Protein AF-A0A8S9PU85-F1 (afdb_monomer_lite)

Radius of gyration: 15.25 Å; chains: 1; 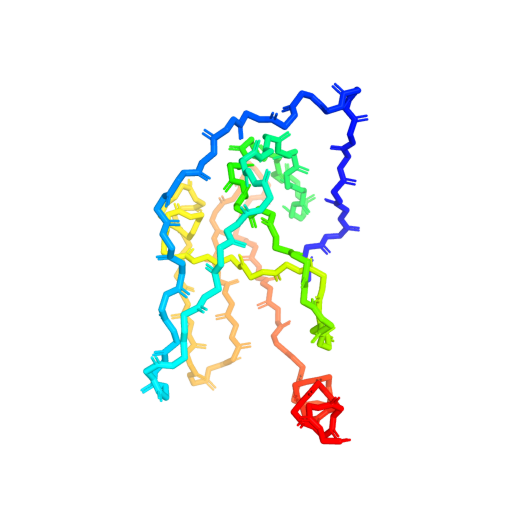bounding box: 38×25×40 Å

Secondary structure (DSSP, 8-state):
---EEE-SS---B-----EE-TTS-EE---EEEEEEEEETTEEEEEEEEE-----SSS----HHHHHHTT-EEETTTTEEEEEETTEEEEEEP-HHHHHHHHHTT-

Sequence (106 aa):
MLRSLKQPIPMINQEITSLTSFEGKSIRPLGIILLTTRTHDLELKTEFTVVSHPMPFNATVGRPWLHQMRAVPSVYYQCVKFLSSTGEKTILGSQKQARACYMSEF

Foldseek 3Di:
DQPDWDDDPWDFADDQDWDADPVRDTFGFPGKTFIWTDDPPDTDTDIATHGPDDALDDGDDDPVVCVVQVWDQDPVQQWIWGADPVGIDIDHDDPVSVVVRVVVVD

pLDDT: mean 87.57, std 12.17, range [47.47, 97.31]

Structure (mmCIF, N/CA/C/O backbone):
data_AF-A0A8S9PU85-F1
#
_entry.id   AF-A0A8S9PU85-F1
#
loop_
_atom_site.group_PDB
_atom_site.id
_atom_site.type_symbol
_atom_site.label_atom_id
_atom_site.label_alt_id
_atom_site.label_comp_id
_atom_site.label_asym_id
_atom_site.label_entity_id
_atom_site.label_seq_id
_atom_site.pdbx_PDB_ins_code
_atom_site.Cartn_x
_atom_site.Cartn_y
_atom_site.Cartn_z
_atom_site.occupancy
_atom_site.B_iso_or_equiv
_atom_site.auth_seq_id
_atom_site.auth_comp_id
_atom_site.auth_asym_id
_atom_site.auth_atom_id
_atom_site.pdbx_PDB_model_num
ATOM 1 N N . MET A 1 1 ? -3.732 8.006 0.388 1.00 47.47 1 MET A N 1
ATOM 2 C CA . MET A 1 1 ? -2.367 7.947 -0.160 1.00 47.47 1 MET A CA 1
ATOM 3 C C . MET A 1 1 ? -1.408 7.709 0.996 1.00 47.47 1 MET A C 1
ATOM 5 O O . MET A 1 1 ? -1.615 8.324 2.041 1.00 47.47 1 MET A O 1
ATOM 9 N N . LEU A 1 2 ? -0.422 6.820 0.838 1.00 53.00 2 LEU A N 1
ATOM 10 C CA . LEU A 1 2 ? 0.744 6.768 1.730 1.00 53.00 2 LEU A CA 1
ATOM 11 C C . LEU A 1 2 ? 1.359 8.168 1.753 1.00 53.00 2 LEU A C 1
ATOM 13 O O . LEU A 1 2 ? 1.678 8.705 0.695 1.00 53.00 2 LEU A O 1
ATOM 17 N N . ARG A 1 3 ? 1.414 8.804 2.927 1.00 50.44 3 ARG A N 1
ATOM 18 C CA . ARG A 1 3 ? 1.783 10.228 3.013 1.00 50.44 3 ARG A CA 1
ATOM 19 C C . ARG A 1 3 ? 3.290 10.442 3.064 1.00 50.44 3 ARG A C 1
ATOM 21 O O . ARG A 1 3 ? 3.747 11.533 2.751 1.00 50.44 3 ARG A O 1
ATOM 28 N N . SER A 1 4 ? 4.052 9.440 3.497 1.00 53.50 4 SER A N 1
ATOM 29 C CA . SER A 1 4 ? 5.503 9.544 3.631 1.00 53.50 4 SER A CA 1
ATOM 30 C C . SER A 1 4 ? 6.138 8.164 3.814 1.00 53.50 4 SER A C 1
ATOM 32 O O . SER A 1 4 ? 5.572 7.304 4.496 1.00 53.50 4 SER A O 1
ATOM 34 N N . LEU A 1 5 ? 7.318 7.992 3.215 1.00 61.47 5 LEU A N 1
ATOM 35 C CA . LEU A 1 5 ? 8.297 6.955 3.531 1.00 61.47 5 LEU A CA 1
ATOM 36 C C . LEU A 1 5 ? 9.443 7.662 4.267 1.00 61.47 5 LEU A C 1
ATOM 38 O O . LEU A 1 5 ? 10.042 8.584 3.716 1.00 61.47 5 LEU A O 1
ATOM 42 N N . LYS A 1 6 ? 9.721 7.286 5.519 1.00 58.25 6 LYS A N 1
ATOM 43 C CA . LYS A 1 6 ? 10.873 7.810 6.277 1.00 58.25 6 LYS A CA 1
ATOM 44 C C . LYS A 1 6 ? 12.030 6.808 6.219 1.00 58.25 6 LYS A C 1
ATOM 46 O O . LYS A 1 6 ? 11.783 5.608 6.327 1.00 58.25 6 LYS A O 1
ATOM 51 N N . GLN A 1 7 ? 13.268 7.292 6.097 1.00 58.66 7 GLN A N 1
ATOM 52 C CA . GLN A 1 7 ? 14.486 6.469 6.072 1.00 58.66 7 GLN A CA 1
ATOM 53 C C . GLN A 1 7 ? 15.388 6.763 7.287 1.00 58.66 7 GLN A C 1
ATOM 55 O O . GLN A 1 7 ? 15.784 7.912 7.471 1.00 58.66 7 GLN A O 1
ATOM 60 N N . PRO A 1 8 ? 15.776 5.760 8.094 1.00 52.38 8 PRO A N 1
ATOM 61 C CA . PRO A 1 8 ? 17.141 5.656 8.606 1.00 52.38 8 PRO A CA 1
ATOM 62 C C . PRO A 1 8 ? 18.053 5.128 7.481 1.00 52.38 8 PRO A C 1
ATOM 64 O O . PRO A 1 8 ? 17.545 4.538 6.530 1.00 52.38 8 PRO A O 1
ATOM 67 N N . ILE A 1 9 ? 19.372 5.346 7.563 1.00 53.31 9 ILE A N 1
ATOM 68 C CA . ILE A 1 9 ? 20.373 4.916 6.558 1.00 53.31 9 ILE A CA 1
ATOM 69 C C . ILE A 1 9 ? 20.052 3.485 6.079 1.00 53.31 9 ILE A C 1
ATOM 71 O O . ILE A 1 9 ? 20.161 2.553 6.881 1.00 53.31 9 ILE A O 1
ATOM 75 N N . PRO A 1 10 ? 19.591 3.281 4.832 1.00 66.44 10 PRO A N 1
ATOM 76 C CA . PRO A 1 10 ? 19.012 1.997 4.482 1.00 66.44 10 PRO A CA 1
ATOM 77 C C . PRO A 1 10 ? 20.103 1.008 4.088 1.00 66.44 10 PRO A C 1
ATOM 79 O O . PRO A 1 10 ? 20.750 1.156 3.054 1.00 66.44 10 PRO A O 1
ATOM 82 N N . MET A 1 11 ? 20.276 -0.038 4.896 1.00 71.19 11 MET A N 1
ATOM 83 C CA . MET A 1 11 ? 20.924 -1.258 4.426 1.00 71.19 11 MET A CA 1
ATOM 84 C C . MET A 1 11 ? 19.957 -1.956 3.474 1.00 71.19 11 MET A C 1
ATOM 86 O O . MET A 1 11 ? 18.891 -2.416 3.884 1.00 71.19 11 MET A O 1
ATOM 90 N N . ILE A 1 12 ? 20.312 -1.976 2.192 1.00 83.50 12 ILE A N 1
ATOM 91 C CA . ILE A 1 12 ? 19.625 -2.794 1.200 1.00 83.50 12 ILE A CA 1
ATOM 92 C C . ILE A 1 12 ? 20.197 -4.204 1.327 1.00 83.50 12 ILE A C 1
ATOM 94 O O . ILE A 1 12 ? 21.372 -4.432 1.039 1.00 83.50 12 ILE A O 1
ATOM 98 N N . ASN A 1 13 ? 19.371 -5.137 1.788 1.00 86.75 13 ASN A N 1
ATOM 99 C CA . ASN A 1 13 ? 19.748 -6.540 1.897 1.00 86.75 13 ASN A CA 1
ATOM 100 C C . ASN A 1 13 ? 19.645 -7.208 0.524 1.00 86.75 13 ASN A C 1
ATOM 102 O O . ASN A 1 13 ? 18.769 -6.862 -0.271 1.00 86.75 13 ASN A O 1
ATOM 106 N N . GLN A 1 14 ? 20.527 -8.167 0.242 1.00 84.31 14 GLN A N 1
ATOM 107 C CA . GLN A 1 14 ? 20.498 -8.890 -1.028 1.00 84.31 14 GLN A CA 1
ATOM 108 C C . GLN A 1 14 ? 19.197 -9.685 -1.168 1.00 84.31 14 GLN A C 1
ATOM 110 O O . GLN A 1 14 ? 18.826 -10.443 -0.279 1.00 84.31 14 GLN A O 1
ATOM 115 N N . GLU A 1 15 ? 18.547 -9.529 -2.318 1.00 89.19 15 GLU A N 1
ATOM 116 C CA . GLU A 1 15 ? 17.394 -10.318 -2.737 1.00 89.19 15 GLU A CA 1
ATOM 117 C C . GLU A 1 15 ? 17.697 -10.859 -4.130 1.00 89.19 15 GLU A C 1
ATOM 119 O O . GLU A 1 15 ? 18.113 -10.110 -5.013 1.00 89.19 15 GLU A O 1
ATOM 124 N N . ILE A 1 16 ? 17.547 -12.168 -4.316 1.00 86.31 16 ILE A N 1
ATOM 125 C CA . ILE A 1 16 ? 17.941 -12.855 -5.558 1.00 86.31 16 ILE A CA 1
ATOM 126 C C . ILE A 1 16 ? 16.693 -13.327 -6.318 1.00 86.31 16 ILE A C 1
ATOM 128 O O . ILE A 1 16 ? 16.748 -13.606 -7.521 1.00 86.31 16 ILE A O 1
ATOM 132 N N . THR A 1 17 ? 15.539 -13.366 -5.645 1.00 92.50 17 THR A N 1
ATOM 133 C CA . THR A 1 17 ? 14.272 -13.769 -6.248 1.00 92.50 17 THR A CA 1
ATOM 134 C C . THR A 1 17 ? 13.843 -12.735 -7.277 1.00 92.50 17 THR A C 1
ATOM 136 O O . THR A 1 17 ? 13.619 -11.568 -6.964 1.00 92.50 17 THR A O 1
ATOM 139 N N . SER A 1 18 ? 13.730 -13.155 -8.535 1.00 90.75 18 SER A N 1
ATOM 140 C CA . SER A 1 18 ? 13.321 -12.243 -9.601 1.00 90.75 18 SER A CA 1
ATOM 141 C C . SER A 1 18 ? 11.822 -11.951 -9.536 1.00 90.75 18 SER A C 1
ATOM 143 O O . SER A 1 18 ? 11.010 -12.836 -9.265 1.00 90.75 18 SER A O 1
ATOM 145 N N . LEU A 1 19 ? 11.448 -10.707 -9.825 1.00 91.19 19 LEU A N 1
ATOM 146 C CA . LEU A 1 19 ? 10.055 -10.288 -9.916 1.00 91.19 19 LEU A CA 1
ATOM 147 C C . LEU A 1 19 ? 9.556 -10.518 -11.338 1.00 91.19 19 LEU A C 1
ATOM 149 O O . LEU A 1 19 ? 10.038 -9.888 -12.278 1.00 91.19 19 LEU A O 1
ATOM 153 N N . THR A 1 20 ? 8.587 -11.418 -11.485 1.00 91.69 20 THR A N 1
ATOM 154 C CA . THR A 1 20 ? 7.987 -11.746 -12.782 1.00 91.69 20 THR A CA 1
ATOM 155 C C . THR A 1 20 ? 6.660 -11.014 -12.941 1.00 91.69 20 THR A C 1
ATOM 157 O O . THR A 1 20 ? 5.766 -11.132 -12.105 1.00 91.69 20 THR A O 1
ATOM 160 N N . SER A 1 21 ? 6.548 -10.235 -14.012 1.00 88.38 21 SER A N 1
ATOM 161 C CA . SER A 1 21 ? 5.325 -9.540 -14.414 1.00 88.38 21 SER A CA 1
ATOM 162 C C . SER A 1 21 ? 4.318 -10.494 -15.063 1.00 88.38 21 SER A C 1
ATOM 164 O O . SER A 1 21 ? 4.668 -11.586 -15.509 1.00 88.38 21 SER A O 1
ATOM 166 N N . PHE A 1 22 ? 3.066 -10.050 -15.187 1.00 85.81 22 PHE A N 1
ATOM 167 C CA . PHE A 1 22 ? 2.023 -10.802 -15.894 1.00 85.81 22 PHE A CA 1
ATOM 168 C C . PHE A 1 22 ? 2.327 -11.022 -17.383 1.00 85.81 22 PHE A C 1
ATOM 170 O O . PHE A 1 22 ? 1.841 -11.984 -17.966 1.00 85.81 22 PHE A O 1
ATOM 177 N N . GLU A 1 23 ? 3.163 -10.176 -17.986 1.00 90.00 23 GLU A N 1
ATOM 178 C CA . GLU A 1 23 ? 3.618 -10.316 -19.375 1.00 90.00 23 GLU A CA 1
ATOM 179 C C . GLU A 1 23 ? 4.786 -11.308 -19.527 1.00 90.00 23 GLU A C 1
ATOM 181 O O . GLU A 1 23 ? 5.363 -11.432 -20.604 1.00 90.00 23 GLU A O 1
ATOM 186 N N . GLY A 1 24 ? 5.204 -11.975 -18.445 1.00 90.31 24 GLY A N 1
ATOM 187 C CA . GLY A 1 24 ? 6.338 -12.903 -18.445 1.00 90.31 24 GLY A CA 1
ATOM 188 C C . GLY A 1 24 ? 7.712 -12.224 -18.425 1.00 90.31 24 GLY A C 1
ATOM 189 O O . GLY A 1 24 ? 8.732 -12.908 -18.351 1.00 90.31 24 GLY A O 1
ATOM 190 N N . LYS A 1 25 ? 7.777 -10.886 -18.434 1.00 89.62 25 LYS A N 1
ATOM 191 C CA . LYS A 1 25 ? 9.034 -10.152 -18.220 1.00 89.62 25 LYS A CA 1
ATOM 192 C C . LYS A 1 25 ? 9.469 -10.312 -16.769 1.00 89.62 25 LYS A C 1
ATOM 194 O O . LYS A 1 25 ? 8.650 -10.133 -15.866 1.00 89.62 25 LYS A O 1
ATOM 199 N N . SER A 1 26 ? 10.747 -10.596 -16.552 1.00 91.88 26 SER A N 1
ATOM 200 C CA . SER A 1 26 ? 11.331 -10.777 -15.225 1.00 91.88 26 SER A CA 1
ATOM 201 C C . SER A 1 26 ? 12.394 -9.717 -14.955 1.00 91.88 26 SER A C 1
ATOM 203 O O . SER A 1 26 ? 13.265 -9.483 -15.791 1.00 91.88 26 SER A O 1
ATOM 205 N N . ILE A 1 27 ? 12.343 -9.093 -13.780 1.00 91.31 27 ILE A N 1
ATOM 206 C CA . ILE A 1 27 ? 13.294 -8.069 -13.338 1.00 91.31 27 ILE A CA 1
ATOM 207 C C . ILE A 1 27 ? 14.030 -8.587 -12.108 1.00 91.31 27 ILE A C 1
ATOM 209 O O . ILE A 1 27 ? 13.419 -9.084 -11.159 1.00 91.31 27 ILE A O 1
ATOM 213 N N . ARG A 1 28 ? 15.358 -8.458 -12.118 1.00 92.62 28 ARG A N 1
ATOM 214 C CA . ARG A 1 28 ? 16.175 -8.727 -10.934 1.00 92.62 28 ARG A CA 1
ATOM 215 C C . ARG A 1 28 ? 16.072 -7.543 -9.972 1.00 92.62 28 ARG A C 1
ATOM 217 O O . ARG A 1 28 ? 16.309 -6.411 -10.402 1.00 92.62 28 ARG A O 1
ATOM 224 N N . PRO A 1 29 ? 15.714 -7.769 -8.702 1.00 93.62 29 PR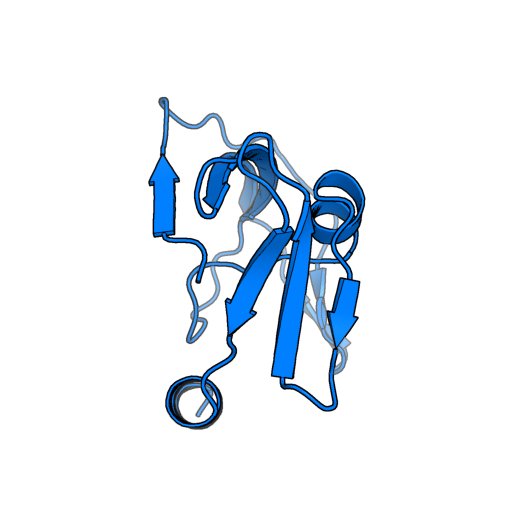O A N 1
ATOM 225 C CA . PRO A 1 29 ? 15.679 -6.693 -7.730 1.00 93.62 29 PRO A CA 1
ATOM 226 C C . PRO A 1 29 ? 17.093 -6.224 -7.371 1.00 93.62 29 PRO A C 1
ATOM 228 O O . PRO A 1 29 ? 18.064 -6.969 -7.471 1.00 93.62 29 PRO A O 1
ATOM 231 N N . LEU A 1 30 ? 17.192 -4.970 -6.936 1.00 92.69 30 LEU A N 1
ATOM 232 C CA . LEU A 1 30 ? 18.390 -4.413 -6.309 1.00 92.69 30 LEU A CA 1
ATOM 233 C C . LEU A 1 30 ? 18.559 -4.915 -4.867 1.00 92.69 30 LEU A C 1
ATOM 235 O O . LEU A 1 30 ? 19.668 -4.901 -4.341 1.00 92.69 30 LEU A O 1
ATOM 239 N N . GLY A 1 31 ? 17.466 -5.343 -4.231 1.00 93.19 31 GLY A N 1
ATOM 240 C CA . GLY A 1 31 ? 17.460 -5.913 -2.889 1.00 93.19 31 GLY A CA 1
ATOM 241 C C . GLY A 1 31 ? 16.161 -5.639 -2.136 1.00 93.19 31 GLY A C 1
ATOM 242 O O . GLY A 1 31 ? 15.166 -5.223 -2.733 1.00 93.19 31 GLY A O 1
ATOM 243 N N . ILE A 1 32 ? 16.176 -5.845 -0.822 1.00 92.94 32 ILE A N 1
ATOM 244 C CA . ILE A 1 32 ? 15.083 -5.505 0.096 1.00 92.94 32 ILE A CA 1
ATOM 245 C C . ILE A 1 32 ? 15.500 -4.352 1.003 1.00 92.94 32 ILE A C 1
ATOM 247 O O . ILE A 1 32 ? 16.603 -4.330 1.545 1.00 92.94 32 ILE A O 1
ATOM 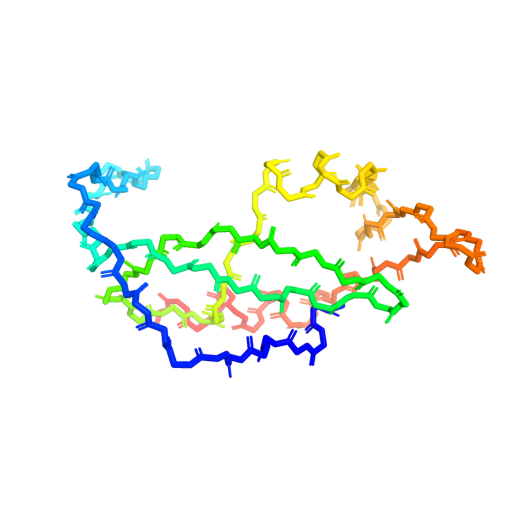251 N N . ILE A 1 33 ? 14.580 -3.413 1.202 1.00 92.94 33 ILE A N 1
ATOM 252 C CA . ILE A 1 33 ? 14.708 -2.295 2.132 1.00 92.94 33 ILE A CA 1
ATOM 253 C C . ILE A 1 33 ? 13.550 -2.312 3.132 1.00 92.94 33 ILE A C 1
ATOM 255 O O . ILE A 1 33 ? 12.392 -2.495 2.756 1.00 92.94 33 ILE A O 1
ATOM 259 N N . LEU A 1 34 ? 13.846 -2.077 4.410 1.00 91.81 34 LEU A N 1
ATOM 260 C CA . LEU A 1 34 ? 12.824 -1.878 5.436 1.00 91.81 34 LEU A CA 1
ATOM 261 C C . LEU A 1 34 ? 12.473 -0.388 5.532 1.00 91.81 34 LEU A C 1
ATOM 263 O O . LEU A 1 34 ? 13.308 0.425 5.928 1.00 91.81 34 LEU A O 1
ATOM 267 N N . LEU A 1 35 ? 11.235 -0.025 5.199 1.00 90.81 35 LEU A N 1
ATOM 268 C CA . LEU A 1 35 ? 10.748 1.355 5.265 1.00 90.81 35 LEU A CA 1
ATOM 269 C C . LEU A 1 35 ? 9.581 1.483 6.238 1.00 90.81 35 LEU A C 1
ATOM 271 O O . LEU A 1 35 ? 8.718 0.610 6.324 1.00 90.81 35 LEU A O 1
ATOM 275 N N . THR A 1 36 ? 9.510 2.616 6.935 1.00 91.31 36 THR A N 1
ATOM 276 C CA . THR A 1 36 ? 8.321 2.956 7.720 1.00 91.31 36 THR A CA 1
ATOM 277 C C . THR A 1 36 ? 7.278 3.594 6.809 1.00 91.31 36 THR A C 1
ATOM 279 O O . THR A 1 36 ? 7.466 4.707 6.311 1.00 91.31 36 THR A O 1
ATOM 282 N N . THR A 1 37 ? 6.158 2.903 6.613 1.00 90.06 37 THR A N 1
ATOM 283 C CA . THR A 1 37 ? 4.980 3.420 5.918 1.00 90.06 37 THR A CA 1
ATOM 284 C C . THR A 1 37 ? 4.075 4.143 6.902 1.00 90.06 37 THR A C 1
ATOM 286 O O . THR A 1 37 ? 3.575 3.517 7.839 1.00 90.06 37 THR A O 1
ATOM 289 N N . ARG A 1 38 ? 3.820 5.436 6.675 1.00 91.75 38 ARG A N 1
ATOM 290 C CA . ARG A 1 38 ? 2.855 6.205 7.470 1.00 91.75 38 ARG A CA 1
ATOM 291 C C . ARG A 1 38 ? 1.549 6.421 6.713 1.00 91.75 38 ARG A C 1
ATOM 293 O O . ARG A 1 38 ? 1.531 7.031 5.637 1.00 91.75 38 ARG A O 1
ATOM 300 N N . THR A 1 39 ? 0.447 5.992 7.322 1.00 91.69 39 THR A N 1
ATOM 301 C CA . THR A 1 39 ? -0.902 6.152 6.774 1.00 91.69 39 THR A CA 1
ATOM 302 C C . THR A 1 39 ? -1.856 6.637 7.854 1.00 91.69 39 THR A C 1
ATOM 304 O O . THR A 1 39 ? -2.133 5.921 8.808 1.00 91.69 39 THR A O 1
ATOM 307 N N . HIS A 1 40 ? -2.368 7.861 7.686 1.00 92.19 40 HIS A N 1
ATOM 308 C CA . HIS A 1 40 ? -3.092 8.579 8.742 1.00 92.19 40 HIS A CA 1
ATOM 309 C C . HIS A 1 40 ? -2.257 8.620 10.040 1.00 92.19 40 HIS A C 1
ATOM 311 O O . HIS A 1 40 ? -1.176 9.217 10.052 1.00 92.19 40 HIS A O 1
ATOM 317 N N . ASP A 1 41 ? -2.747 7.990 11.099 1.00 91.25 41 ASP A N 1
ATOM 318 C CA . ASP A 1 41 ? -2.162 7.882 12.435 1.00 91.25 41 ASP A CA 1
ATOM 319 C C . ASP A 1 41 ? -1.472 6.530 12.700 1.00 91.25 41 ASP A C 1
ATOM 321 O O . ASP A 1 41 ? -1.001 6.299 13.808 1.00 91.25 41 ASP A O 1
ATOM 325 N N . LEU A 1 42 ? -1.363 5.656 11.690 1.00 91.75 42 LEU A N 1
ATOM 326 C CA . LEU A 1 42 ? -0.618 4.397 11.777 1.00 91.75 42 LEU A CA 1
ATOM 327 C C . LEU A 1 42 ? 0.754 4.500 11.106 1.00 91.75 42 LEU A C 1
ATOM 329 O O . LEU A 1 42 ? 0.896 5.043 10.005 1.00 91.75 42 LEU A O 1
ATOM 333 N N . GLU A 1 43 ? 1.751 3.904 11.756 1.00 92.56 43 GLU A N 1
ATOM 334 C CA . GLU A 1 43 ? 3.084 3.665 11.209 1.00 92.56 43 GLU A CA 1
ATOM 335 C C . GLU A 1 43 ? 3.380 2.161 11.251 1.00 92.56 43 GLU A C 1
ATOM 337 O O . GLU A 1 43 ? 3.239 1.523 12.292 1.00 92.56 43 GLU A O 1
ATOM 342 N N . LEU A 1 44 ? 3.792 1.595 10.115 1.00 91.19 44 LEU A N 1
ATOM 343 C CA . LEU A 1 44 ? 4.192 0.191 9.997 1.00 91.19 44 LEU A CA 1
ATOM 344 C C . LEU A 1 44 ? 5.566 0.079 9.348 1.00 91.19 44 LEU A C 1
ATOM 346 O O . LEU A 1 44 ? 5.838 0.749 8.351 1.00 91.19 44 LEU A O 1
ATOM 350 N N . LYS A 1 45 ? 6.409 -0.810 9.873 1.00 91.69 45 LYS A N 1
ATOM 351 C CA . LYS A 1 45 ? 7.643 -1.224 9.199 1.00 91.69 45 LYS A CA 1
ATOM 352 C C . LYS A 1 45 ? 7.288 -2.245 8.122 1.00 91.69 45 LYS A C 1
ATOM 354 O O . LYS A 1 45 ? 6.732 -3.293 8.432 1.00 91.69 45 LYS A O 1
ATOM 359 N N . THR A 1 46 ? 7.596 -1.915 6.877 1.00 91.06 46 THR A N 1
ATOM 360 C CA . THR A 1 46 ? 7.246 -2.707 5.698 1.00 91.06 46 THR A CA 1
ATOM 361 C C . THR A 1 46 ? 8.502 -2.972 4.889 1.00 91.06 46 THR A C 1
ATOM 363 O O . THR A 1 46 ? 9.259 -2.046 4.593 1.00 91.06 46 THR A O 1
ATOM 366 N N . GLU A 1 47 ? 8.723 -4.231 4.537 1.00 92.19 47 GLU A N 1
ATOM 367 C CA . GLU A 1 47 ? 9.779 -4.616 3.609 1.00 92.19 47 GLU A CA 1
ATOM 368 C C . GLU A 1 47 ? 9.325 -4.342 2.176 1.00 92.19 47 GLU A C 1
ATOM 370 O O . GLU A 1 47 ? 8.240 -4.753 1.759 1.00 92.19 47 GLU A O 1
ATOM 375 N N . PHE A 1 48 ? 10.159 -3.630 1.427 1.00 92.19 48 PHE A N 1
ATOM 376 C CA . PHE A 1 48 ? 9.966 -3.367 0.011 1.00 92.19 48 PHE A CA 1
ATOM 377 C C . PHE A 1 48 ? 11.093 -4.002 -0.782 1.00 92.19 48 PHE A C 1
ATOM 379 O O . PHE A 1 48 ? 12.266 -3.835 -0.456 1.00 92.19 48 PHE A O 1
ATOM 386 N N . THR A 1 49 ? 10.737 -4.667 -1.873 1.00 93.19 49 THR A N 1
ATOM 387 C CA . THR A 1 49 ? 11.701 -5.052 -2.896 1.00 93.19 49 THR A CA 1
ATOM 388 C C . THR A 1 49 ? 12.016 -3.833 -3.758 1.00 93.19 49 THR A C 1
ATOM 390 O O . THR A 1 49 ? 11.121 -3.223 -4.343 1.00 93.19 49 THR A O 1
ATOM 393 N N . VAL A 1 50 ? 13.291 -3.467 -3.830 1.00 92.06 50 VAL A N 1
ATOM 394 C CA . VAL A 1 50 ? 13.784 -2.352 -4.638 1.00 92.06 50 VAL A CA 1
ATOM 395 C C . VAL A 1 50 ? 14.094 -2.864 -6.036 1.00 92.06 50 VAL A C 1
ATOM 397 O O . VAL A 1 50 ? 14.784 -3.868 -6.192 1.00 92.06 50 VAL A O 1
ATOM 400 N N . VAL A 1 51 ? 13.626 -2.161 -7.061 1.00 90.81 51 VAL A N 1
ATOM 401 C CA . VAL A 1 51 ? 13.935 -2.455 -8.465 1.00 90.81 51 VAL A CA 1
ATOM 402 C C . VAL A 1 51 ? 14.488 -1.212 -9.148 1.00 90.81 51 VAL A C 1
ATOM 404 O O . VAL A 1 51 ? 14.075 -0.096 -8.843 1.00 90.81 51 VAL A O 1
ATOM 407 N N . SER A 1 52 ? 15.413 -1.403 -10.089 1.00 89.88 52 SER A N 1
ATOM 408 C CA . SER A 1 52 ? 15.865 -0.337 -10.988 1.00 89.88 52 SER A CA 1
ATOM 409 C C . SER A 1 52 ? 15.008 -0.360 -12.252 1.00 89.88 52 SER A C 1
ATOM 411 O O . SER A 1 52 ? 15.411 -0.892 -13.283 1.00 89.88 52 SER A O 1
ATOM 413 N N . HIS A 1 53 ? 13.772 0.126 -12.146 1.00 86.12 53 HIS A N 1
ATOM 414 C CA . HIS A 1 53 ? 12.864 0.220 -13.287 1.00 86.12 53 HIS A CA 1
ATOM 415 C C . HIS A 1 53 ? 12.068 1.527 -13.219 1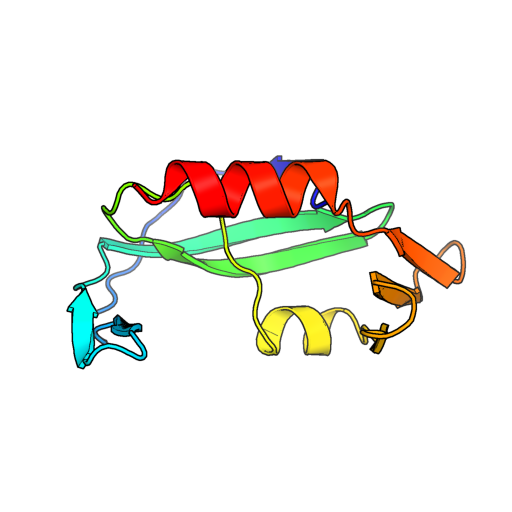.00 86.12 53 HIS A C 1
ATOM 417 O O . HIS A 1 53 ? 11.558 1.853 -12.143 1.00 86.12 53 HIS A O 1
ATOM 423 N N . PRO A 1 54 ? 11.965 2.287 -14.322 1.00 84.94 54 PRO A N 1
ATOM 424 C CA . PRO A 1 54 ? 11.136 3.482 -14.356 1.00 84.94 54 PRO A CA 1
ATOM 425 C C . PRO A 1 54 ? 9.662 3.079 -14.241 1.00 84.94 54 PRO A C 1
ATOM 427 O O . PRO A 1 54 ? 9.137 2.391 -15.106 1.00 84.94 54 PRO A O 1
ATOM 430 N N . MET A 1 55 ? 9.008 3.496 -13.158 1.00 84.62 55 MET A N 1
ATOM 431 C CA . MET A 1 55 ? 7.585 3.261 -12.912 1.00 84.62 55 MET A CA 1
ATOM 432 C C . MET A 1 55 ? 6.889 4.607 -12.685 1.00 84.62 55 MET A C 1
ATOM 434 O O . MET A 1 55 ? 7.494 5.517 -12.110 1.00 84.62 55 MET A O 1
ATOM 438 N N . PRO A 1 56 ? 5.601 4.746 -13.037 1.00 86.50 56 PRO A N 1
ATOM 439 C CA . PRO A 1 56 ? 4.839 5.983 -12.838 1.00 86.50 56 PRO A CA 1
ATOM 440 C C . PRO A 1 56 ? 4.423 6.207 -11.372 1.00 86.50 56 PRO A C 1
ATOM 442 O O . PRO A 1 56 ? 3.618 7.087 -11.057 1.00 86.50 56 PRO A O 1
ATOM 445 N N . PHE A 1 57 ? 4.926 5.374 -10.461 1.00 86.69 57 PHE A N 1
ATOM 446 C CA . PHE A 1 57 ? 4.673 5.412 -9.031 1.00 86.69 57 PHE A CA 1
ATOM 447 C C . PHE A 1 57 ? 5.932 5.032 -8.249 1.00 86.69 57 PHE A C 1
ATOM 449 O O . PHE A 1 57 ? 6.801 4.316 -8.734 1.00 86.69 57 PHE A O 1
ATOM 456 N N . ASN A 1 58 ? 5.994 5.473 -6.991 1.00 88.31 58 ASN A N 1
ATOM 457 C CA . ASN A 1 58 ? 7.166 5.264 -6.135 1.00 88.31 58 ASN A CA 1
ATOM 458 C C . ASN A 1 58 ? 7.220 3.870 -5.490 1.00 88.31 58 ASN A C 1
ATOM 460 O O . ASN A 1 58 ? 8.300 3.384 -5.172 1.00 88.31 58 ASN A O 1
ATOM 464 N N . ALA A 1 59 ? 6.064 3.258 -5.216 1.00 91.00 59 ALA A N 1
ATOM 465 C CA . ALA A 1 59 ? 5.980 1.962 -4.549 1.00 91.00 59 ALA A CA 1
ATOM 466 C C . ALA A 1 59 ? 4.621 1.294 -4.787 1.00 91.00 59 ALA A C 1
ATOM 468 O O . ALA A 1 59 ? 3.588 1.966 -4.835 1.00 91.00 59 ALA A O 1
ATOM 469 N N . THR A 1 60 ? 4.619 -0.038 -4.837 1.00 90.88 60 THR A N 1
ATOM 470 C CA . THR A 1 60 ? 3.407 -0.865 -4.815 1.00 90.88 60 THR A CA 1
ATOM 471 C C . THR A 1 60 ? 3.279 -1.529 -3.450 1.00 90.88 60 THR A C 1
ATOM 473 O O . THR A 1 60 ? 4.220 -2.158 -2.972 1.00 90.88 60 THR A O 1
ATOM 476 N N . VAL A 1 61 ? 2.108 -1.419 -2.821 1.00 92.19 61 VAL A N 1
ATOM 477 C CA . VAL A 1 61 ? 1.792 -2.161 -1.593 1.00 92.19 61 VAL A CA 1
ATOM 478 C C . VAL A 1 61 ? 0.871 -3.325 -1.915 1.00 92.19 61 VAL A C 1
ATOM 480 O O . VAL A 1 61 ? -0.202 -3.155 -2.491 1.00 92.19 61 VAL A O 1
ATOM 483 N N . GLY A 1 62 ? 1.319 -4.525 -1.564 1.00 92.12 62 GLY A N 1
ATOM 484 C CA . GLY A 1 62 ? 0.589 -5.754 -1.829 1.00 92.12 62 GLY A CA 1
ATOM 485 C C . GLY A 1 62 ? -0.263 -6.229 -0.654 1.00 92.12 62 GLY A C 1
ATOM 486 O O . GLY A 1 62 ? -0.441 -5.561 0.367 1.00 92.12 62 GLY A O 1
ATOM 487 N N . ARG A 1 63 ? -0.725 -7.473 -0.790 1.00 94.62 63 ARG A N 1
ATOM 488 C CA . ARG A 1 63 ? -1.466 -8.214 0.241 1.00 94.62 63 ARG A CA 1
ATOM 489 C C . ARG A 1 63 ? -0.767 -8.261 1.610 1.00 94.62 63 ARG A C 1
ATOM 491 O O . ARG A 1 63 ? -1.487 -8.109 2.592 1.00 94.62 63 ARG A O 1
ATOM 498 N N . PRO A 1 64 ? 0.573 -8.415 1.724 1.00 93.75 64 PRO A N 1
ATOM 499 C CA . PRO A 1 64 ? 1.231 -8.439 3.034 1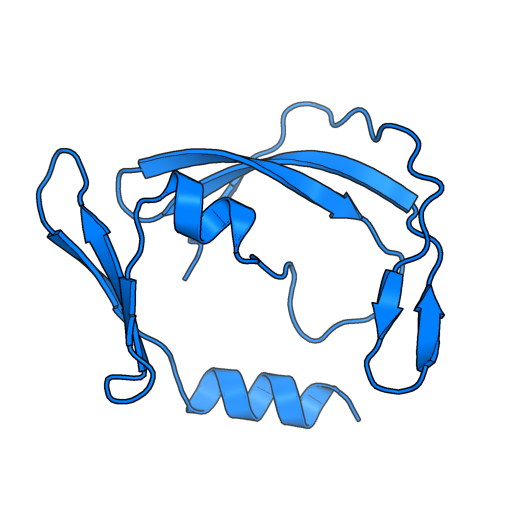.00 93.75 64 PRO A CA 1
ATOM 500 C C . PRO A 1 64 ? 0.970 -7.173 3.858 1.00 93.75 64 PRO A C 1
ATOM 502 O O . PRO A 1 64 ? 0.571 -7.261 5.017 1.00 93.75 64 PRO A O 1
ATOM 505 N N . TRP A 1 65 ? 1.099 -5.998 3.236 1.00 94.44 65 TRP A N 1
ATOM 506 C CA . TRP A 1 65 ? 0.836 -4.718 3.894 1.00 94.44 65 TRP A CA 1
ATOM 507 C C . TRP A 1 65 ? -0.645 -4.552 4.258 1.00 94.44 65 TRP A C 1
ATOM 509 O O . TRP A 1 65 ? -0.972 -4.166 5.378 1.00 94.44 65 TRP A O 1
ATOM 519 N N . LEU A 1 66 ? -1.556 -4.904 3.339 1.00 95.12 66 LEU A N 1
ATOM 520 C CA . LEU A 1 66 ? -3.001 -4.860 3.601 1.00 95.12 66 LEU A CA 1
ATOM 521 C C . LEU A 1 66 ? -3.392 -5.757 4.783 1.00 95.12 66 LEU A C 1
ATOM 523 O O . LEU A 1 66 ? -4.187 -5.349 5.626 1.00 95.12 66 LEU A O 1
ATOM 527 N N . HIS A 1 67 ? -2.801 -6.950 4.872 1.00 94.88 67 HIS A N 1
ATOM 528 C CA . HIS A 1 67 ? -3.035 -7.880 5.971 1.00 94.88 67 HIS A CA 1
ATOM 529 C C . HIS A 1 67 ? -2.527 -7.321 7.308 1.00 94.88 67 HIS A C 1
ATOM 531 O O . HIS A 1 67 ? -3.259 -7.345 8.296 1.00 94.88 67 HIS A O 1
ATOM 537 N N . GLN A 1 68 ? -1.317 -6.750 7.339 1.00 93.25 68 GLN A N 1
ATOM 538 C CA . GLN A 1 68 ? -0.774 -6.101 8.540 1.00 93.25 68 GLN A CA 1
ATOM 539 C C . GLN A 1 68 ? -1.643 -4.929 9.015 1.00 93.25 68 GLN A C 1
ATOM 541 O O . GLN A 1 68 ? -1.876 -4.776 10.212 1.00 93.25 68 GLN A O 1
ATOM 546 N N . MET A 1 69 ? -2.182 -4.144 8.080 1.00 93.44 69 MET A N 1
ATOM 547 C CA . MET A 1 69 ? -3.102 -3.038 8.364 1.00 93.44 69 MET A CA 1
ATOM 548 C C . MET A 1 69 ? -4.518 -3.490 8.751 1.00 93.44 69 M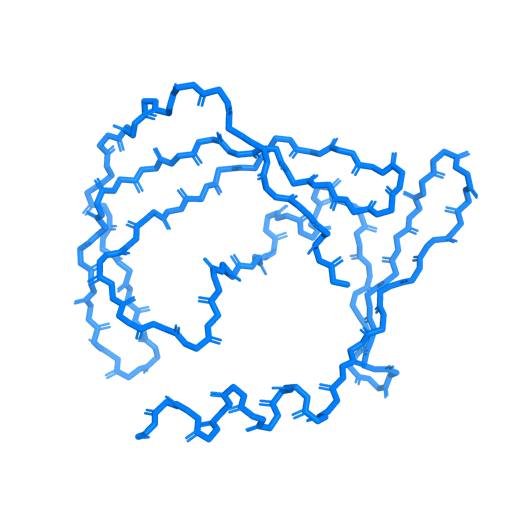ET A C 1
ATOM 550 O O . MET A 1 69 ? -5.349 -2.640 9.068 1.00 93.44 69 MET A O 1
ATOM 554 N N . ARG A 1 70 ? -4.832 -4.795 8.677 1.00 94.62 70 ARG A N 1
ATOM 555 C CA . ARG A 1 70 ? -6.209 -5.327 8.751 1.00 94.62 70 ARG A CA 1
ATOM 556 C C . ARG A 1 70 ? -7.157 -4.565 7.819 1.00 94.62 70 ARG A C 1
ATOM 558 O O . ARG A 1 70 ? -8.285 -4.227 8.176 1.00 94.62 70 ARG A O 1
ATOM 565 N N . ALA A 1 71 ? -6.645 -4.230 6.639 1.00 96.06 71 ALA A N 1
ATOM 566 C CA . ALA A 1 71 ? -7.310 -3.351 5.705 1.00 96.06 71 ALA A CA 1
ATOM 567 C C . ALA A 1 71 ? -8.328 -4.109 4.847 1.00 96.06 71 ALA A C 1
ATOM 569 O O . ALA A 1 71 ? -8.071 -5.217 4.378 1.00 96.06 71 ALA A O 1
ATOM 570 N N . VAL A 1 72 ? -9.460 -3.463 4.585 1.00 96.81 72 VAL A N 1
ATOM 571 C CA . VAL A 1 72 ? -10.531 -3.951 3.719 1.00 96.81 72 VAL A CA 1
ATOM 572 C C . VAL A 1 72 ? -10.560 -3.090 2.453 1.00 96.81 72 VAL A C 1
ATOM 574 O O . VAL A 1 72 ? -11.002 -1.936 2.505 1.00 96.81 72 VAL A O 1
ATOM 577 N N . PRO A 1 73 ? -10.065 -3.599 1.311 1.00 96.56 73 PRO A N 1
ATOM 578 C CA . PRO A 1 73 ? -10.206 -2.914 0.034 1.00 96.56 73 PRO A CA 1
ATOM 579 C C . PRO A 1 73 ? -11.640 -3.057 -0.499 1.00 96.56 73 PRO A C 1
ATOM 581 O O . PRO A 1 73 ? -12.198 -4.151 -0.528 1.00 96.56 73 PRO A O 1
ATOM 584 N N . SER A 1 74 ? -12.226 -1.957 -0.970 1.00 96.25 74 SER A N 1
ATOM 585 C CA . SER A 1 74 ? -13.490 -1.941 -1.706 1.00 96.25 74 SER A CA 1
ATOM 586 C C . SER A 1 74 ? -13.260 -1.440 -3.124 1.00 96.25 74 SER A C 1
ATOM 588 O O . SER A 1 74 ? -12.935 -0.272 -3.342 1.00 96.25 74 SER A O 1
ATOM 590 N N . VAL A 1 75 ? -13.466 -2.327 -4.097 1.00 94.06 75 VAL A N 1
ATOM 591 C CA . VAL A 1 75 ? -13.372 -1.984 -5.522 1.00 94.06 75 VAL A CA 1
ATOM 592 C C . VAL A 1 75 ? -14.504 -1.039 -5.921 1.00 94.06 75 VAL A C 1
ATOM 594 O O . VAL A 1 75 ? -14.256 -0.046 -6.599 1.00 94.06 75 VAL A O 1
ATOM 597 N N . TYR A 1 76 ? -15.724 -1.303 -5.443 1.00 95.81 76 TYR A N 1
ATOM 598 C CA . TYR A 1 76 ? -16.909 -0.504 -5.764 1.00 95.81 76 TYR A CA 1
ATOM 599 C C . TYR A 1 76 ? -16.764 0.956 -5.315 1.00 95.81 76 TYR A C 1
ATOM 601 O O . TYR A 1 76 ? -16.951 1.872 -6.108 1.00 95.81 76 TYR A O 1
ATOM 609 N N . TYR A 1 77 ? -16.350 1.178 -4.063 1.00 95.62 77 TYR A N 1
ATOM 610 C CA . TYR A 1 77 ? -16.126 2.527 -3.530 1.00 95.62 77 TYR A CA 1
ATOM 611 C C . TYR A 1 77 ? -14.726 3.079 -3.829 1.00 95.62 77 TYR A C 1
ATOM 613 O O . TYR A 1 77 ? -14.408 4.191 -3.409 1.00 95.62 77 TYR A O 1
ATOM 621 N N . GLN A 1 78 ? -13.883 2.307 -4.527 1.00 95.56 78 GLN A N 1
ATOM 622 C CA . GLN A 1 78 ? -12.495 2.646 -4.850 1.00 95.56 78 GLN A CA 1
ATOM 623 C C . GLN A 1 78 ? -11.717 3.137 -3.624 1.00 95.56 78 GLN A C 1
ATOM 625 O O . GLN A 1 78 ? -11.054 4.174 -3.658 1.00 95.56 78 GLN A O 1
ATOM 630 N N . CYS A 1 79 ? -11.826 2.416 -2.511 1.00 96.50 79 CYS A N 1
ATOM 631 C CA . CYS A 1 79 ? -11.234 2.827 -1.248 1.00 96.50 79 CYS A CA 1
ATOM 632 C C . CYS A 1 79 ? -10.620 1.654 -0.486 1.00 96.50 79 CYS A C 1
ATOM 634 O O . CYS A 1 79 ? -10.894 0.488 -0.760 1.00 96.50 79 CYS A O 1
ATOM 636 N N . VAL A 1 80 ? -9.774 1.977 0.486 1.00 96.81 80 VAL A N 1
ATOM 637 C CA . VAL A 1 80 ? -9.233 1.016 1.447 1.00 96.81 80 VAL A CA 1
ATOM 638 C C . VAL A 1 80 ? -9.576 1.511 2.840 1.00 96.81 80 VAL A C 1
ATOM 640 O O . VAL A 1 80 ? -9.198 2.625 3.210 1.00 96.81 80 VAL A O 1
ATOM 643 N N . LYS A 1 81 ? -10.302 0.694 3.600 1.00 97.31 81 LYS A N 1
ATOM 644 C CA . LYS A 1 81 ? -10.670 0.976 4.988 1.00 97.31 81 LYS A CA 1
ATOM 645 C C . LYS A 1 81 ? -9.790 0.199 5.948 1.00 97.31 81 LYS A C 1
ATOM 647 O O . LYS A 1 81 ? -9.375 -0.908 5.629 1.00 97.31 81 LYS A O 1
ATOM 652 N N . PHE A 1 82 ? -9.517 0.758 7.115 1.00 96.00 82 PHE A N 1
ATOM 653 C CA . PHE A 1 82 ? -8.815 0.069 8.194 1.00 96.00 82 PHE A CA 1
ATOM 654 C C . PHE A 1 82 ? -9.154 0.716 9.540 1.00 96.00 82 PHE A C 1
ATOM 656 O O . PHE A 1 82 ? -9.643 1.846 9.588 1.00 96.00 82 PHE A O 1
ATOM 663 N N . LEU A 1 83 ? -8.891 0.006 10.635 1.00 94.75 83 LEU A N 1
ATOM 664 C CA . LEU A 1 83 ? -9.047 0.538 11.988 1.00 94.75 83 LEU A CA 1
ATOM 665 C C . LEU A 1 83 ? -7.714 1.088 12.496 1.00 94.75 83 LEU A C 1
ATOM 667 O O . LEU A 1 83 ? -6.680 0.437 12.350 1.00 94.75 83 LEU A O 1
ATOM 671 N N . SER A 1 84 ? -7.747 2.261 13.120 1.00 92.69 84 SER A N 1
ATOM 672 C CA . SER A 1 84 ? -6.629 2.822 13.877 1.00 92.69 84 SER A CA 1
ATOM 673 C C . SER A 1 84 ? -7.041 3.140 15.316 1.00 92.69 84 SER A C 1
ATOM 675 O O . SER A 1 84 ? -8.205 2.990 15.696 1.00 92.69 84 SER A O 1
ATOM 677 N N . SER A 1 85 ? -6.088 3.594 16.134 1.00 91.50 85 SER A N 1
ATOM 678 C CA . SER A 1 85 ? -6.350 4.017 17.516 1.00 91.50 85 SER A CA 1
ATOM 679 C C . SER A 1 85 ? -7.353 5.170 17.604 1.00 91.50 85 SER A C 1
ATOM 681 O O . SER A 1 85 ? -8.036 5.311 18.612 1.00 91.50 85 SER A O 1
ATOM 683 N N . THR A 1 86 ? -7.483 5.968 16.541 1.00 94.75 86 THR A N 1
ATOM 684 C CA . THR A 1 86 ? -8.448 7.072 16.456 1.00 94.75 86 THR A CA 1
ATOM 685 C C . THR A 1 86 ? -9.697 6.727 15.629 1.00 94.75 86 THR A C 1
ATOM 687 O O . THR A 1 86 ? -10.379 7.628 15.133 1.00 94.75 86 THR A O 1
ATOM 690 N N . GLY A 1 87 ? -10.002 5.435 15.458 1.00 95.25 87 GLY A N 1
ATOM 691 C CA . GLY A 1 87 ? -11.226 4.931 14.822 1.00 95.25 87 GLY A CA 1
ATOM 692 C C . GLY A 1 87 ? -11.044 4.434 13.385 1.00 95.25 87 GLY A C 1
ATOM 693 O O . GLY A 1 87 ? -9.932 4.179 12.927 1.00 95.25 87 GLY A O 1
ATOM 694 N N . GLU A 1 88 ? -12.154 4.268 12.657 1.00 95.88 88 GLU A N 1
ATOM 695 C CA . GLU A 1 88 ? -12.116 3.865 11.245 1.00 95.88 88 GLU A CA 1
ATOM 696 C C . GLU A 1 88 ? -11.451 4.955 10.396 1.00 95.88 88 GLU A C 1
ATOM 698 O O . GLU A 1 88 ? -11.804 6.137 10.458 1.00 95.88 88 GLU A O 1
ATOM 703 N N . LYS A 1 89 ? -10.502 4.544 9.557 1.00 96.81 89 LYS A N 1
ATOM 704 C CA . LYS A 1 89 ? -9.864 5.386 8.552 1.00 96.81 89 LYS A CA 1
ATOM 705 C C . LYS A 1 89 ? -10.156 4.850 7.166 1.00 96.81 89 LYS A C 1
ATOM 707 O O . LYS A 1 89 ? -10.190 3.646 6.929 1.00 96.81 89 LYS A O 1
ATOM 712 N N . THR A 1 90 ? -10.309 5.778 6.228 1.00 96.50 90 THR A N 1
ATOM 713 C CA . THR A 1 90 ? -10.502 5.471 4.812 1.00 96.50 90 THR A CA 1
ATOM 714 C C . THR A 1 90 ? -9.413 6.143 3.986 1.00 96.50 90 THR A C 1
ATOM 716 O O . THR A 1 90 ? -9.068 7.312 4.187 1.00 96.50 90 THR A O 1
ATOM 719 N N . ILE A 1 91 ? -8.859 5.397 3.039 1.00 95.12 91 ILE A N 1
ATOM 720 C CA . ILE A 1 91 ? -8.039 5.907 1.947 1.00 95.12 91 ILE A CA 1
ATOM 721 C C . ILE A 1 91 ? -8.911 5.895 0.702 1.00 95.12 91 ILE A C 1
ATOM 723 O O . ILE A 1 91 ? -9.310 4.827 0.249 1.00 95.12 91 ILE A O 1
ATOM 727 N N . LEU A 1 92 ? -9.185 7.069 0.143 1.00 96.00 92 LEU A N 1
ATOM 728 C CA . LEU A 1 92 ? -9.897 7.183 -1.124 1.00 96.00 92 LEU A CA 1
ATOM 729 C C . LEU A 1 92 ? -8.917 7.065 -2.292 1.00 96.00 92 LEU A C 1
ATOM 731 O O . LEU A 1 92 ? -7.833 7.661 -2.274 1.00 96.00 92 LEU A O 1
ATOM 735 N N . GLY A 1 93 ? -9.306 6.289 -3.296 1.00 93.94 93 GLY A N 1
ATOM 736 C CA . GLY A 1 93 ? -8.669 6.265 -4.601 1.00 93.94 93 GLY A CA 1
ATOM 737 C C . GLY A 1 93 ? -8.985 7.532 -5.394 1.00 93.94 93 GLY A C 1
ATOM 738 O O . GLY A 1 93 ? -9.923 8.271 -5.099 1.00 93.94 93 GLY A O 1
ATOM 739 N N . SER A 1 94 ? -8.180 7.796 -6.421 1.00 92.81 94 SER A N 1
ATOM 740 C CA . SER A 1 94 ? -8.387 8.918 -7.335 1.00 92.81 94 SER A CA 1
ATOM 741 C C . SER A 1 94 ? -8.290 8.419 -8.765 1.00 92.81 94 SER A C 1
ATOM 743 O O . SER A 1 94 ? -7.203 8.095 -9.240 1.00 92.81 94 SER A O 1
ATOM 745 N N . GLN A 1 95 ? -9.420 8.396 -9.473 1.00 91.44 95 GLN A N 1
ATOM 746 C CA . GLN A 1 95 ? -9.439 7.968 -10.874 1.00 91.44 95 GLN A CA 1
ATOM 747 C C . GLN A 1 95 ? -8.571 8.860 -11.763 1.00 91.44 95 GLN A C 1
ATOM 749 O O . GLN A 1 95 ? -7.955 8.369 -12.699 1.00 91.44 95 GLN A O 1
ATOM 754 N N . LYS A 1 96 ? -8.490 10.165 -11.466 1.00 93.44 96 LYS A N 1
ATOM 755 C CA . LYS A 1 96 ? -7.624 11.095 -12.203 1.00 93.44 96 LYS A CA 1
ATOM 756 C C . LYS A 1 96 ? -6.153 10.688 -12.087 1.00 93.44 96 LYS A C 1
ATOM 758 O O . LYS A 1 96 ? -5.476 10.607 -13.102 1.00 93.44 96 LYS A O 1
ATOM 763 N N . GLN A 1 97 ? -5.684 10.402 -10.871 1.00 91.56 97 GLN A N 1
ATOM 764 C CA . GLN A 1 97 ? -4.304 9.957 -10.651 1.00 91.56 97 GLN A CA 1
ATOM 765 C C . GLN A 1 97 ? -4.061 8.571 -11.252 1.00 91.56 97 GLN A C 1
ATOM 767 O O . GLN A 1 97 ? -3.055 8.380 -11.919 1.00 91.56 97 GLN A O 1
ATOM 772 N N . ALA A 1 98 ? -5.005 7.637 -11.096 1.00 90.19 98 ALA A N 1
ATOM 773 C CA . ALA A 1 98 ? -4.891 6.303 -11.684 1.00 90.19 98 ALA A CA 1
ATOM 774 C C . ALA A 1 98 ? -4.767 6.353 -13.217 1.00 90.19 98 ALA A C 1
ATOM 776 O O . ALA A 1 98 ? -3.906 5.686 -13.783 1.00 90.19 98 ALA A O 1
ATOM 777 N N . ARG A 1 99 ? -5.575 7.192 -13.884 1.00 92.00 99 ARG A N 1
ATOM 778 C CA . ARG A 1 99 ? -5.474 7.419 -15.335 1.00 92.00 99 ARG A CA 1
ATOM 779 C C . ARG A 1 99 ? -4.141 8.055 -15.717 1.00 92.00 99 ARG A C 1
ATOM 781 O O . ARG A 1 99 ? -3.533 7.604 -16.675 1.00 92.00 99 ARG A O 1
ATOM 788 N N . ALA A 1 100 ? -3.680 9.056 -14.966 1.00 91.31 100 ALA A N 1
ATOM 789 C CA . ALA A 1 100 ? -2.386 9.683 -15.220 1.00 91.31 100 ALA A CA 1
ATOM 790 C C . ALA A 1 100 ? -1.235 8.668 -15.127 1.00 91.31 100 ALA A C 1
ATOM 792 O O . ALA A 1 100 ? -0.424 8.618 -16.041 1.00 91.31 100 ALA A O 1
ATOM 793 N N . CYS A 1 101 ? -1.218 7.817 -14.091 1.00 88.94 101 CYS A N 1
ATOM 794 C CA . CYS A 1 101 ? -0.216 6.758 -13.951 1.00 88.94 101 CYS A CA 1
ATOM 795 C C . CYS A 1 101 ? -0.248 5.780 -15.131 1.00 88.94 101 CYS A C 1
ATOM 797 O O . CYS A 1 101 ? 0.800 5.486 -15.692 1.00 88.94 101 CYS A O 1
ATOM 799 N N . TYR A 1 102 ? -1.438 5.325 -15.537 1.00 87.19 102 TYR A N 1
ATOM 800 C CA . TYR A 1 102 ? -1.589 4.419 -16.679 1.00 87.19 102 TYR A CA 1
ATOM 801 C C . TYR A 1 102 ? -1.106 5.045 -17.995 1.00 87.19 102 TYR A C 1
ATOM 803 O O . TYR A 1 102 ? -0.459 4.387 -18.799 1.00 87.19 102 TYR A O 1
ATOM 811 N N . MET A 1 103 ? -1.385 6.334 -18.209 1.00 89.75 103 MET A N 1
ATOM 812 C CA . MET A 1 103 ? -0.946 7.047 -19.412 1.00 89.75 103 MET A CA 1
ATOM 813 C C . MET A 1 103 ? 0.560 7.324 -19.438 1.00 89.75 103 MET A C 1
ATOM 815 O O . MET A 1 103 ? 1.095 7.545 -20.513 1.00 89.75 103 MET A O 1
ATOM 819 N N . SER A 1 104 ? 1.231 7.330 -18.284 1.00 81.12 104 SER A N 1
ATOM 820 C CA . SER A 1 104 ? 2.685 7.519 -18.189 1.00 81.12 104 SER A CA 1
ATOM 821 C C . SER A 1 104 ? 3.506 6.228 -18.303 1.00 81.12 104 SER A C 1
ATOM 823 O O . SER A 1 104 ? 4.728 6.303 -18.232 1.00 81.12 104 SER A O 1
ATOM 825 N N . GLU A 1 105 ? 2.873 5.057 -18.459 1.00 62.91 105 GLU A N 1
ATOM 826 C CA . GLU A 1 105 ? 3.579 3.794 -18.767 1.00 62.91 105 GLU A CA 1
ATOM 827 C C . GLU A 1 105 ? 3.882 3.617 -20.271 1.00 62.91 105 GLU A C 1
ATOM 829 O O . GLU A 1 105 ? 4.365 2.557 -20.669 1.00 62.91 105 GLU A O 1
ATOM 834 N N . PHE A 1 106 ? 3.644 4.653 -21.092 1.00 49.16 106 PHE A N 1
ATOM 835 C CA . PHE A 1 106 ? 3.975 4.722 -22.521 1.00 49.16 106 PHE A CA 1
ATOM 836 C C . PHE A 1 106 ? 4.794 5.971 -22.855 1.00 49.16 106 PHE A C 1
ATOM 838 O O . PHE A 1 106 ? 4.408 7.071 -22.394 1.00 49.16 106 PHE A O 1
#

Organism: Brassica cretica (NCBI:txid69181)